Protein AF-A0AAV4G2U5-F1 (afdb_monomer_lite)

Organism: NCBI:txid1093978

Structure (mmCIF, N/CA/C/O backbone):
data_AF-A0AAV4G2U5-F1
#
_entry.id   AF-A0AAV4G2U5-F1
#
loop_
_atom_site.group_PDB
_atom_site.id
_atom_site.type_symbol
_atom_site.label_atom_id
_atom_site.label_alt_id
_atom_site.label_comp_id
_atom_site.label_asym_id
_atom_site.label_entity_id
_atom_site.label_seq_id
_atom_site.pdbx_PDB_ins_code
_atom_site.Cartn_x
_atom_site.Cartn_y
_atom_site.Cartn_z
_atom_site.occupancy
_atom_site.B_iso_or_equiv
_atom_site.auth_seq_id
_atom_site.auth_comp_id
_atom_site.auth_asym_id
_atom_site.auth_atom_id
_atom_site.pdbx_PDB_model_num
ATOM 1 N N . MET A 1 1 ? 27.264 15.013 -34.159 1.00 37.25 1 MET A N 1
ATOM 2 C CA . MET A 1 1 ? 27.516 13.650 -33.652 1.00 37.25 1 MET A CA 1
ATOM 3 C C . MET A 1 1 ? 26.347 13.303 -32.744 1.00 37.25 1 MET A C 1
ATOM 5 O O . MET A 1 1 ? 26.302 13.794 -31.629 1.00 37.25 1 MET A O 1
ATOM 9 N N . LEU A 1 2 ? 25.331 12.616 -33.272 1.00 37.97 2 LEU A N 1
ATOM 10 C CA . LEU A 1 2 ? 24.173 12.175 -32.491 1.00 37.97 2 LEU A CA 1
ATOM 11 C C . LEU A 1 2 ? 24.453 10.739 -32.062 1.00 37.97 2 LEU A C 1
ATOM 13 O O . LEU A 1 2 ? 24.690 9.869 -32.898 1.00 37.97 2 LEU A O 1
ATOM 17 N N . GLN A 1 3 ? 24.530 10.539 -30.753 1.00 46.22 3 GLN A N 1
ATOM 18 C CA . GLN A 1 3 ? 24.793 9.253 -30.137 1.00 46.22 3 GLN A CA 1
ATOM 19 C C . GLN A 1 3 ? 23.537 8.393 -30.284 1.00 46.22 3 GLN A C 1
ATOM 21 O O . GLN A 1 3 ? 22.513 8.657 -29.660 1.00 46.22 3 GLN A O 1
ATOM 26 N N . PHE A 1 4 ? 23.608 7.388 -31.153 1.00 41.94 4 PHE A N 1
ATOM 27 C CA . PHE A 1 4 ? 22.613 6.328 -31.209 1.00 41.94 4 PHE A CA 1
ATOM 28 C C . PHE A 1 4 ? 22.777 5.479 -29.945 1.00 41.94 4 PHE A C 1
ATOM 30 O O . PHE A 1 4 ? 23.682 4.649 -29.868 1.00 41.94 4 PHE A O 1
ATOM 37 N N . CYS A 1 5 ? 21.937 5.708 -28.934 1.00 38.59 5 CYS A N 1
ATOM 38 C CA . CYS A 1 5 ? 21.782 4.736 -27.859 1.00 38.59 5 CYS A CA 1
ATOM 39 C C . CYS A 1 5 ? 21.105 3.493 -28.443 1.00 38.59 5 CYS A C 1
ATOM 41 O O . CYS A 1 5 ? 20.010 3.552 -28.999 1.00 38.59 5 CYS A O 1
ATOM 43 N N . SER A 1 6 ? 21.824 2.383 -28.356 1.00 42.88 6 SER A N 1
ATOM 44 C CA . SER A 1 6 ? 21.442 1.045 -28.780 1.00 42.88 6 SER A CA 1
ATOM 45 C C . SER A 1 6 ? 20.053 0.656 -28.276 1.00 42.88 6 SER A C 1
ATOM 47 O O . SER A 1 6 ? 19.838 0.487 -27.076 1.00 42.88 6 SER A O 1
ATOM 49 N N . VAL A 1 7 ? 19.122 0.449 -29.204 1.00 51.44 7 VAL A N 1
ATOM 50 C CA . VAL A 1 7 ? 17.865 -0.255 -28.943 1.00 51.44 7 VAL A CA 1
ATOM 51 C C . VAL A 1 7 ? 18.172 -1.750 -28.856 1.00 51.44 7 VAL A C 1
ATOM 53 O O . VAL A 1 7 ? 18.211 -2.457 -29.857 1.00 51.44 7 VAL A O 1
ATOM 56 N N . SER A 1 8 ? 18.420 -2.228 -27.642 1.00 58.59 8 SER A N 1
ATOM 57 C CA . SER A 1 8 ? 18.161 -3.623 -27.265 1.00 58.59 8 SER A CA 1
ATOM 58 C C . SER A 1 8 ? 17.734 -3.676 -25.794 1.00 58.59 8 SER A C 1
ATOM 60 O O . SER A 1 8 ? 18.351 -4.336 -24.963 1.00 58.59 8 SER A O 1
ATOM 62 N N . GLY A 1 9 ? 16.725 -2.883 -25.436 1.00 56.28 9 GLY A N 1
ATOM 63 C CA . GLY A 1 9 ? 16.150 -2.896 -24.094 1.00 56.28 9 GLY A CA 1
ATOM 64 C C . GLY A 1 9 ? 14.934 -3.811 -24.064 1.00 56.28 9 GLY A C 1
ATOM 65 O O . GLY A 1 9 ? 14.087 -3.711 -24.951 1.00 56.28 9 GLY A O 1
ATOM 66 N N . ALA A 1 10 ? 14.836 -4.690 -23.064 1.00 66.88 10 ALA A N 1
ATOM 67 C CA . ALA A 1 10 ? 13.571 -5.345 -22.736 1.00 66.88 10 ALA A CA 1
ATOM 68 C C . ALA A 1 10 ? 12.462 -4.282 -22.646 1.00 66.88 10 ALA A C 1
ATOM 70 O O . ALA A 1 10 ? 12.708 -3.184 -22.144 1.00 66.88 10 ALA A O 1
ATOM 71 N N . GLN A 1 11 ? 11.273 -4.578 -23.171 1.00 80.94 11 GLN A N 1
ATOM 72 C CA . GLN A 1 11 ? 10.177 -3.614 -23.185 1.00 80.94 11 GLN A CA 1
ATOM 73 C C . GLN A 1 11 ? 9.829 -3.215 -21.743 1.00 80.94 11 GLN A C 1
ATOM 75 O O . GLN A 1 11 ? 9.554 -4.077 -20.911 1.00 80.94 11 GLN A O 1
ATOM 80 N N . GLN A 1 12 ? 9.909 -1.918 -21.447 1.00 89.94 12 GLN A N 1
ATOM 81 C CA . GLN A 1 12 ? 9.621 -1.349 -20.132 1.00 89.94 12 GLN A CA 1
ATOM 82 C C . GLN A 1 12 ? 8.199 -0.794 -20.096 1.00 89.94 12 GLN A C 1
ATOM 84 O O . GLN A 1 12 ? 7.702 -0.276 -21.098 1.00 89.94 12 GLN A O 1
ATOM 89 N N . PHE A 1 13 ? 7.568 -0.881 -18.930 1.00 88.44 13 PHE A N 1
ATOM 90 C CA . PHE A 1 13 ? 6.194 -0.457 -18.710 1.00 88.44 13 PHE A CA 1
ATOM 91 C C . PHE A 1 13 ? 6.075 0.210 -17.343 1.00 88.44 13 PHE A C 1
ATOM 93 O O . PHE A 1 13 ? 6.373 -0.423 -16.330 1.00 88.44 13 PHE A O 1
ATOM 100 N N . SER A 1 14 ? 5.622 1.462 -17.309 1.00 91.62 14 SER A N 1
ATOM 101 C CA . SER A 1 14 ? 5.262 2.135 -16.058 1.00 91.62 14 SER A CA 1
ATOM 102 C C . SER A 1 14 ? 4.080 1.420 -15.382 1.00 91.62 14 SER A C 1
ATOM 104 O O . SER A 1 14 ? 3.256 0.831 -16.094 1.00 91.62 14 SER A O 1
ATOM 106 N N . PRO A 1 15 ? 3.958 1.464 -14.045 1.00 91.00 15 PRO A N 1
ATOM 107 C CA . PRO A 1 15 ? 2.891 0.768 -13.336 1.00 91.00 15 PRO A CA 1
ATOM 108 C C . PRO A 1 15 ? 1.481 1.256 -13.723 1.00 91.00 15 PRO A C 1
ATOM 110 O O . PRO A 1 15 ? 1.243 2.456 -13.848 1.00 91.00 15 PRO A O 1
ATOM 113 N N . LEU A 1 16 ? 0.526 0.330 -13.872 1.00 89.12 16 LEU A N 1
ATOM 114 C CA . LEU A 1 16 ? -0.892 0.603 -14.160 1.00 89.12 16 LEU A CA 1
ATOM 115 C C . LEU A 1 16 ? -1.817 -0.405 -13.453 1.00 89.12 16 LEU A C 1
ATOM 117 O O . LEU A 1 16 ? -1.487 -1.587 -13.374 1.00 89.12 16 LEU A O 1
ATOM 121 N N . PHE A 1 17 ? -2.995 0.036 -12.990 1.00 82.25 17 PHE A N 1
ATOM 122 C CA . PHE A 1 17 ? -4.019 -0.849 -12.414 1.00 82.25 17 PHE A CA 1
ATOM 123 C C . PHE A 1 17 ? -4.939 -1.485 -13.451 1.00 82.25 17 PHE A C 1
ATOM 125 O O . PHE A 1 17 ? -5.342 -0.846 -14.422 1.00 82.25 17 PHE A O 1
ATOM 132 N N . SER A 1 18 ? -5.362 -2.712 -13.149 1.00 72.62 18 SER A N 1
ATOM 133 C CA . SER A 1 18 ? -6.454 -3.386 -13.858 1.00 72.62 18 SER A CA 1
ATOM 134 C C . SER A 1 18 ? -7.831 -3.040 -13.263 1.00 72.62 18 SER A C 1
ATOM 136 O O . SER A 1 18 ? -8.801 -2.891 -14.004 1.00 72.62 18 SER A O 1
ATOM 138 N N . LEU A 1 19 ? -7.938 -2.872 -11.931 1.00 72.88 19 LEU A N 1
ATOM 139 C CA . LEU A 1 19 ? -9.210 -2.701 -11.205 1.00 72.88 19 LEU A CA 1
ATOM 140 C C . LEU A 1 19 ? -9.062 -1.866 -9.916 1.00 72.88 19 LEU A C 1
ATOM 142 O O . LEU A 1 19 ? -8.005 -1.866 -9.288 1.00 72.88 19 LEU A O 1
ATOM 146 N N . SER A 1 20 ? -10.150 -1.215 -9.481 1.00 71.75 20 SER A N 1
ATOM 147 C CA . SER A 1 20 ? -10.247 -0.535 -8.176 1.00 71.75 20 SER A CA 1
ATOM 148 C C . SER A 1 20 ? -10.948 -1.431 -7.143 1.00 71.75 20 SER A C 1
ATOM 150 O O . SER A 1 20 ? -12.147 -1.689 -7.286 1.00 71.75 20 SER A O 1
ATOM 152 N N . PRO A 1 21 ? -10.250 -1.923 -6.104 1.00 75.06 21 PRO A N 1
ATOM 153 C CA . PRO A 1 21 ? -10.853 -2.796 -5.099 1.00 75.06 21 PRO A CA 1
ATOM 154 C C . PRO A 1 21 ? -11.752 -2.022 -4.125 1.00 75.06 21 PRO A C 1
ATOM 156 O O . PRO A 1 21 ? -11.432 -0.911 -3.700 1.00 75.06 21 PRO A O 1
ATOM 159 N N . TYR A 1 22 ? -12.849 -2.655 -3.706 1.00 80.81 22 TYR A N 1
ATOM 160 C CA . TYR A 1 22 ? -13.628 -2.237 -2.541 1.00 80.81 22 TYR A CA 1
ATOM 161 C C . TYR A 1 22 ? -13.094 -2.945 -1.294 1.00 80.81 22 TYR A C 1
ATOM 163 O O . TYR A 1 22 ? -12.945 -4.166 -1.301 1.00 80.81 22 TYR A O 1
ATOM 171 N N . ILE A 1 23 ? -12.805 -2.192 -0.231 1.00 89.38 23 ILE A N 1
ATOM 172 C CA . ILE A 1 23 ? -12.027 -2.700 0.903 1.00 89.38 23 ILE A CA 1
ATOM 173 C C . ILE A 1 23 ? -12.849 -2.587 2.178 1.00 89.38 23 ILE A C 1
ATOM 175 O O . ILE A 1 23 ? -13.274 -1.495 2.556 1.00 89.38 23 ILE A O 1
ATOM 179 N N . ASN A 1 24 ? -13.055 -3.718 2.845 1.00 92.69 24 ASN A N 1
ATOM 180 C CA . ASN A 1 24 ? -13.805 -3.806 4.091 1.00 92.69 24 ASN A CA 1
ATOM 181 C C . ASN A 1 24 ? -12.873 -4.067 5.272 1.00 92.69 24 ASN A C 1
ATOM 183 O O . ASN A 1 24 ? -11.929 -4.847 5.163 1.00 92.69 24 ASN A O 1
ATOM 187 N N . GLY A 1 25 ? -13.191 -3.460 6.412 1.00 91.62 25 GLY A N 1
ATOM 188 C CA . GLY A 1 25 ? -12.537 -3.720 7.689 1.00 91.62 25 GLY A CA 1
ATOM 189 C C . GLY A 1 25 ? -13.559 -3.970 8.794 1.00 91.62 25 GLY A C 1
ATOM 190 O O . GLY A 1 25 ? -14.604 -3.318 8.859 1.00 91.62 25 GLY A O 1
ATOM 191 N N . VAL A 1 26 ? -13.245 -4.911 9.681 1.00 93.44 26 VAL A N 1
ATOM 192 C CA . VAL A 1 26 ? -13.990 -5.181 10.918 1.00 93.44 26 VAL A CA 1
ATOM 193 C C . VAL A 1 26 ? -13.044 -4.932 12.083 1.00 93.44 26 VAL A C 1
ATOM 195 O O . VAL A 1 26 ? -11.928 -5.442 12.059 1.00 93.44 26 VAL A O 1
ATOM 198 N N . ILE A 1 27 ? -13.478 -4.183 13.101 1.00 93.62 27 ILE A N 1
ATOM 199 C CA . ILE A 1 27 ? -12.661 -3.917 14.298 1.00 93.62 27 ILE A CA 1
ATOM 200 C C . ILE A 1 27 ? -12.248 -5.239 14.963 1.00 93.62 27 ILE A C 1
ATOM 202 O O . ILE A 1 27 ? -13.081 -6.120 15.170 1.00 93.62 27 ILE A O 1
ATOM 206 N N . GLY A 1 28 ? -10.959 -5.370 15.283 1.00 92.75 28 GLY A N 1
ATOM 207 C CA . GLY A 1 28 ? -10.324 -6.583 15.805 1.00 92.75 28 GLY A CA 1
ATOM 208 C C . GLY A 1 28 ? -10.098 -7.682 14.760 1.00 92.75 28 GLY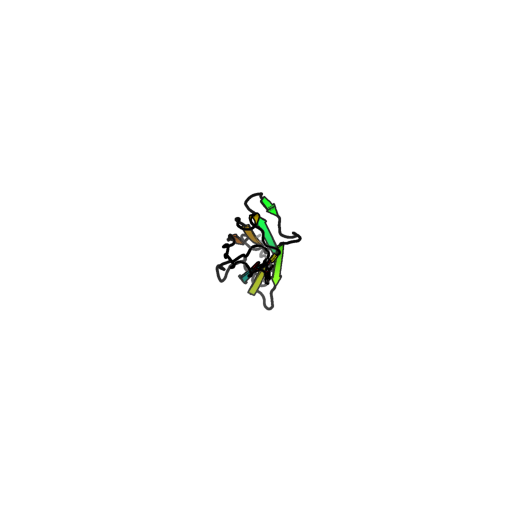 A C 1
ATOM 209 O O . GLY A 1 28 ? -9.593 -8.748 15.098 1.00 92.75 28 GLY A O 1
ATOM 210 N N . GLY A 1 29 ? -10.495 -7.454 13.506 1.00 92.75 29 GLY A N 1
ATOM 211 C CA . GLY A 1 29 ? -10.291 -8.365 12.385 1.00 92.75 29 GLY A CA 1
ATOM 212 C C . GLY A 1 29 ? -9.103 -7.967 11.510 1.00 92.75 29 GLY A C 1
ATOM 213 O O . GLY A 1 29 ? -8.209 -7.233 11.929 1.00 92.75 29 GLY A O 1
ATOM 214 N N . LYS A 1 30 ? -9.121 -8.45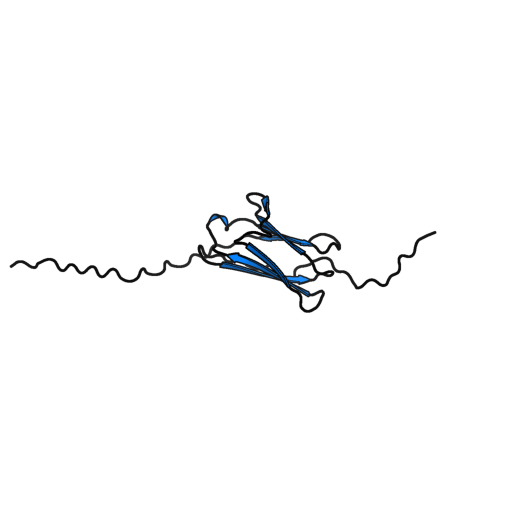0 10.264 1.00 93.62 30 LYS A N 1
ATOM 215 C CA . LYS A 1 30 ? -8.159 -8.088 9.218 1.00 93.62 30 LYS A CA 1
ATOM 216 C C . LYS A 1 30 ? -8.877 -7.421 8.050 1.00 93.62 30 LYS A C 1
ATOM 218 O O . LYS A 1 30 ? -10.016 -7.780 7.750 1.00 93.62 30 LYS A O 1
ATOM 223 N N . ALA A 1 31 ? -8.206 -6.478 7.402 1.00 94.31 31 ALA A N 1
ATOM 224 C CA . ALA A 1 31 ? -8.601 -5.943 6.105 1.00 94.31 31 ALA A CA 1
ATOM 225 C C . ALA A 1 31 ? -7.558 -6.353 5.064 1.00 94.31 31 ALA A C 1
ATOM 227 O O . ALA A 1 31 ? -6.358 -6.235 5.311 1.00 94.31 31 ALA A O 1
ATOM 228 N N . GLU A 1 32 ? -8.017 -6.837 3.914 1.00 93.38 32 GLU A N 1
ATOM 229 C CA . GLU A 1 32 ? -7.155 -7.359 2.855 1.00 93.38 32 GLU A CA 1
ATOM 230 C C . GLU A 1 32 ? -7.502 -6.711 1.520 1.00 93.38 32 GLU A C 1
ATOM 232 O O . GLU A 1 32 ? -8.669 -6.490 1.187 1.00 93.38 32 GLU A O 1
ATOM 237 N N . ILE A 1 33 ? -6.457 -6.406 0.761 1.00 90.75 33 ILE A N 1
ATOM 238 C CA . ILE A 1 33 ? -6.538 -5.789 -0.553 1.00 90.75 33 ILE A CA 1
ATOM 239 C C . ILE A 1 33 ? -5.617 -6.575 -1.472 1.00 90.75 33 ILE A C 1
ATOM 241 O O . ILE A 1 33 ? -4.442 -6.768 -1.163 1.00 90.75 33 ILE A O 1
ATOM 245 N N . ASN A 1 34 ? -6.148 -6.994 -2.612 1.00 91.00 34 ASN A N 1
ATOM 246 C CA . ASN A 1 34 ? -5.385 -7.614 -3.681 1.00 91.00 34 ASN A CA 1
ATOM 247 C C . ASN A 1 34 ? -5.645 -6.813 -4.960 1.00 91.00 34 ASN A C 1
ATOM 249 O O . ASN A 1 34 ? -6.791 -6.698 -5.397 1.00 91.00 34 ASN A O 1
ATOM 253 N N . ILE A 1 35 ? -4.594 -6.195 -5.499 1.00 90.38 35 ILE A N 1
ATOM 254 C CA . ILE A 1 35 ? -4.680 -5.315 -6.666 1.00 90.38 35 ILE A CA 1
ATOM 255 C C . ILE A 1 35 ? -3.819 -5.885 -7.777 1.00 90.38 35 ILE A C 1
ATOM 257 O O . ILE A 1 35 ? -2.617 -6.058 -7.595 1.00 90.38 35 ILE A O 1
ATOM 261 N N . GLU A 1 36 ? -4.424 -6.142 -8.930 1.00 91.75 36 GLU A N 1
ATOM 262 C CA . GLU A 1 36 ? -3.692 -6.516 -10.135 1.00 91.75 36 GLU A CA 1
ATOM 263 C C . GLU A 1 36 ? -3.025 -5.282 -10.756 1.00 91.75 36 GLU A C 1
ATOM 265 O O . GLU A 1 36 ? -3.668 -4.246 -10.979 1.00 91.75 36 GLU A O 1
ATOM 270 N N . ILE A 1 37 ? -1.729 -5.412 -11.034 1.00 91.62 37 ILE A N 1
ATOM 271 C CA . ILE A 1 37 ? -0.872 -4.351 -11.559 1.00 91.62 37 ILE A CA 1
ATOM 272 C C . ILE A 1 37 ? -0.095 -4.858 -12.770 1.00 91.62 37 ILE A C 1
ATOM 274 O O . ILE A 1 37 ? 0.432 -5.971 -12.781 1.00 91.62 37 ILE A O 1
ATOM 278 N N . TYR A 1 38 ? 0.021 -3.995 -13.770 1.00 91.38 38 TYR A N 1
ATOM 279 C CA . TYR A 1 38 ? 0.901 -4.151 -14.917 1.00 91.38 38 TYR A CA 1
ATOM 280 C C . TYR A 1 38 ? 2.115 -3.229 -14.764 1.00 91.38 38 TYR A C 1
ATOM 282 O O . TYR A 1 38 ? 1.928 -2.038 -14.549 1.00 91.38 38 TYR A O 1
ATOM 290 N N . GLY A 1 39 ? 3.343 -3.736 -14.869 1.00 91.69 39 GLY A N 1
ATOM 291 C CA . GLY A 1 39 ? 4.569 -2.938 -14.785 1.00 91.69 39 GLY A CA 1
ATOM 292 C C . GLY A 1 39 ? 5.843 -3.775 -14.932 1.00 91.69 39 GLY A C 1
ATOM 293 O O . GLY A 1 39 ? 5.907 -4.919 -14.485 1.00 91.69 39 GLY A O 1
ATOM 294 N N . PHE A 1 40 ? 6.864 -3.209 -15.581 1.00 92.12 40 PHE A N 1
ATOM 295 C CA . PHE A 1 40 ? 8.201 -3.803 -15.697 1.00 92.12 40 PHE A CA 1
ATOM 296 C C . PHE A 1 40 ? 9.273 -2.707 -15.859 1.00 92.12 40 PHE A C 1
ATOM 298 O O . PHE A 1 40 ? 9.093 -1.850 -16.730 1.00 92.12 40 PHE A O 1
ATOM 305 N N . PRO A 1 41 ? 10.406 -2.725 -15.127 1.00 93.19 41 PRO A N 1
ATOM 306 C CA . PRO A 1 41 ? 10.884 -3.745 -14.176 1.00 93.19 41 PRO A CA 1
ATOM 307 C C . PRO A 1 41 ? 9.976 -3.982 -12.961 1.00 93.19 41 PRO A C 1
ATOM 309 O O . PRO A 1 41 ? 8.973 -3.288 -12.796 1.00 93.19 41 PRO A O 1
ATOM 312 N N . GLU A 1 42 ? 10.313 -4.989 -12.146 1.00 92.88 42 GLU A N 1
ATOM 313 C CA . GLU A 1 42 ? 9.568 -5.312 -10.922 1.00 92.88 42 GLU A CA 1
ATOM 314 C C . GLU A 1 42 ? 9.451 -4.067 -10.022 1.00 92.88 42 GLU A C 1
ATOM 316 O O . GLU A 1 42 ? 10.480 -3.487 -9.661 1.00 92.88 42 GLU A O 1
ATOM 321 N N . PRO A 1 43 ? 8.225 -3.623 -9.696 1.00 93.88 43 PRO A N 1
ATOM 322 C CA . PRO A 1 43 ? 8.018 -2.431 -8.896 1.00 93.88 43 PRO A CA 1
ATOM 323 C C . PRO A 1 43 ? 8.266 -2.683 -7.408 1.00 93.88 43 PRO A C 1
ATOM 325 O O . PRO A 1 43 ? 8.073 -3.788 -6.898 1.00 93.88 43 PRO A O 1
ATOM 328 N N . TRP A 1 44 ? 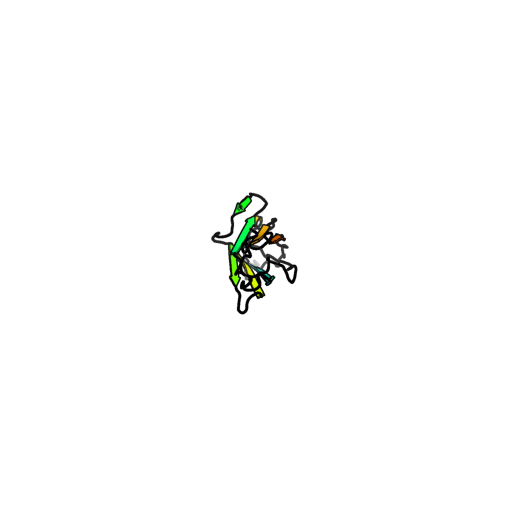8.583 -1.615 -6.685 1.00 94.25 44 TRP A N 1
ATOM 329 C CA . TRP A 1 44 ? 8.463 -1.563 -5.233 1.00 94.25 44 TRP A CA 1
ATOM 330 C C . TRP A 1 44 ? 7.185 -0.824 -4.836 1.00 94.25 44 TRP A C 1
ATOM 332 O O . TRP A 1 44 ? 6.628 -0.034 -5.602 1.00 94.25 44 TRP A O 1
ATOM 342 N N . VAL A 1 45 ? 6.706 -1.104 -3.624 1.00 94.31 45 VAL A N 1
ATOM 343 C CA . VAL A 1 45 ? 5.437 -0.575 -3.123 1.00 94.31 45 VAL A CA 1
ATOM 344 C C . VAL A 1 45 ? 5.651 0.070 -1.768 1.00 94.31 45 VAL A C 1
ATOM 346 O O . VAL A 1 45 ? 6.307 -0.513 -0.905 1.00 94.31 45 VAL A O 1
ATOM 349 N N . THR A 1 46 ? 5.065 1.245 -1.574 1.00 95.00 46 THR A N 1
ATOM 350 C CA . THR A 1 46 ? 5.014 1.925 -0.281 1.00 95.00 46 THR A CA 1
ATOM 351 C C . THR A 1 46 ? 3.576 2.238 0.109 1.00 95.00 46 THR A C 1
ATOM 353 O O . THR A 1 46 ? 2.696 2.387 -0.743 1.00 95.00 46 THR A O 1
ATOM 356 N N . LEU A 1 47 ? 3.327 2.315 1.414 1.00 95.88 47 LEU A N 1
ATOM 357 C CA . LEU A 1 47 ? 2.027 2.647 1.987 1.00 95.88 47 LEU A CA 1
ATOM 358 C C . LEU A 1 47 ? 2.188 3.799 2.966 1.00 95.88 47 LEU A C 1
ATOM 360 O O . LEU A 1 47 ? 2.943 3.693 3.926 1.00 95.88 47 LEU A O 1
ATOM 364 N N . HIS A 1 48 ? 1.409 4.850 2.759 1.00 95.75 48 HIS A N 1
ATOM 365 C CA . HIS A 1 48 ? 1.330 5.987 3.663 1.00 95.75 48 HIS A CA 1
ATOM 366 C C . HIS A 1 48 ? -0.082 6.117 4.216 1.00 95.75 48 HIS A C 1
ATOM 368 O O . HIS A 1 48 ? -1.065 5.875 3.511 1.00 95.75 48 HIS A O 1
ATOM 374 N N . ARG A 1 49 ? -0.193 6.516 5.480 1.00 93.81 49 ARG A N 1
ATOM 375 C CA . ARG A 1 49 ? -1.457 6.953 6.068 1.00 93.81 49 ARG A CA 1
ATOM 376 C C . ARG A 1 49 ? -1.536 8.470 6.006 1.00 93.81 49 ARG A C 1
ATOM 378 O O . ARG A 1 49 ? -0.717 9.170 6.585 1.00 93.81 49 ARG A O 1
ATOM 385 N N . ASN A 1 50 ? -2.572 8.983 5.356 1.00 90.88 50 ASN A N 1
ATOM 386 C CA . ASN A 1 50 ? -2.663 10.404 5.028 1.00 90.88 50 ASN A CA 1
ATOM 387 C C . ASN A 1 50 ? -3.002 11.278 6.245 1.00 90.88 50 ASN A C 1
ATOM 389 O O . ASN A 1 50 ? -2.755 12.478 6.215 1.00 90.88 50 ASN A O 1
ATOM 393 N N . SER A 1 51 ? -3.603 10.716 7.301 1.00 87.44 51 SER A N 1
ATOM 394 C CA . SER A 1 51 ? -4.017 11.500 8.475 1.00 87.44 51 SER A CA 1
ATOM 395 C C . SER A 1 51 ? -2.849 12.089 9.262 1.00 87.44 51 SER A C 1
ATOM 397 O O . SER A 1 51 ? -3.012 13.125 9.898 1.00 87.44 51 SER A O 1
ATOM 399 N N . ASP A 1 52 ? -1.701 11.418 9.251 1.00 86.69 52 ASP A N 1
ATOM 400 C CA . ASP A 1 52 ? -0.509 11.792 10.015 1.00 86.69 52 ASP A CA 1
ATOM 401 C C . ASP A 1 52 ? 0.790 11.639 9.215 1.00 86.69 52 ASP A C 1
ATOM 403 O O . ASP A 1 52 ? 1.869 11.707 9.795 1.00 86.69 52 ASP A O 1
ATOM 407 N N . ASP A 1 53 ? 0.680 11.439 7.899 1.00 87.88 53 ASP A N 1
ATOM 408 C CA . ASP A 1 53 ? 1.800 11.238 6.972 1.00 87.88 53 ASP A CA 1
ATOM 409 C C . ASP A 1 53 ? 2.749 10.101 7.396 1.00 87.88 53 ASP A C 1
ATOM 411 O O . ASP A 1 53 ? 3.952 10.114 7.138 1.00 87.88 53 ASP A O 1
ATOM 415 N N . ALA A 1 54 ? 2.210 9.100 8.098 1.00 89.31 54 ALA A N 1
ATOM 416 C CA . ALA A 1 54 ? 2.999 7.980 8.581 1.00 89.31 54 ALA A CA 1
ATOM 417 C C . ALA A 1 54 ? 3.309 7.007 7.437 1.00 89.31 54 ALA A C 1
ATOM 419 O O . ALA A 1 54 ? 2.390 6.483 6.801 1.00 89.31 54 ALA A O 1
ATOM 420 N N . ASP A 1 55 ? 4.593 6.706 7.231 1.00 92.31 55 ASP A N 1
ATOM 421 C CA . ASP A 1 55 ? 5.029 5.572 6.413 1.00 92.31 55 ASP A CA 1
ATOM 422 C C . ASP A 1 55 ? 4.739 4.263 7.163 1.00 92.31 55 ASP A C 1
ATOM 424 O O . ASP A 1 55 ? 5.230 4.010 8.267 1.00 92.31 55 ASP A O 1
ATOM 428 N N . LEU A 1 56 ? 3.893 3.435 6.559 1.00 92.38 56 LEU A N 1
ATOM 429 C CA . LEU A 1 56 ? 3.437 2.157 7.091 1.00 92.38 56 LEU A CA 1
ATOM 430 C C . LEU A 1 56 ? 4.005 0.966 6.320 1.00 92.38 56 LEU A C 1
ATOM 432 O O . LEU A 1 56 ? 3.646 -0.171 6.623 1.00 92.38 56 LEU A O 1
ATOM 436 N N . THR A 1 57 ? 4.917 1.199 5.374 1.00 84.44 57 THR A N 1
ATOM 437 C CA . THR A 1 57 ? 5.521 0.165 4.518 1.00 84.44 57 THR A CA 1
ATOM 438 C C . THR A 1 57 ? 6.214 -0.941 5.329 1.00 84.44 57 THR A C 1
ATOM 440 O O . THR A 1 57 ? 6.304 -2.077 4.875 1.00 84.44 57 THR A O 1
ATOM 443 N N . SER A 1 58 ? 6.667 -0.635 6.550 1.00 76.62 58 SER A N 1
ATOM 444 C CA . SER A 1 58 ? 7.318 -1.582 7.473 1.00 76.62 58 SER A CA 1
ATOM 445 C C . SER A 1 58 ? 6.696 -1.585 8.882 1.00 76.62 58 SER A C 1
ATOM 447 O O . SER A 1 58 ? 7.382 -1.736 9.893 1.00 76.62 58 SER A O 1
ATOM 449 N N . SER A 1 59 ? 5.377 -1.400 8.971 1.00 88.62 59 SER A N 1
ATOM 450 C CA . SER A 1 59 ? 4.647 -1.408 10.246 1.00 88.62 59 SER A CA 1
ATOM 451 C C . SER A 1 59 ? 4.363 -2.830 10.754 1.00 88.62 59 SER A C 1
ATOM 453 O O . SER A 1 59 ? 4.112 -3.738 9.975 1.00 88.62 59 SER A O 1
ATOM 455 N N . LEU A 1 60 ? 4.282 -3.021 12.078 1.00 90.38 60 LEU A N 1
ATOM 456 C CA . LEU A 1 60 ? 3.918 -4.314 12.689 1.00 90.38 60 LEU A CA 1
ATOM 457 C C . LEU A 1 60 ? 2.534 -4.836 12.264 1.00 90.38 60 LEU A C 1
ATOM 459 O O . LEU A 1 60 ? 2.322 -6.044 12.242 1.00 90.38 60 LEU A O 1
ATOM 463 N N . ARG A 1 61 ? 1.585 -3.934 11.975 1.00 94.81 61 ARG A N 1
ATOM 464 C CA . ARG A 1 61 ? 0.203 -4.298 11.608 1.00 94.81 61 ARG A CA 1
ATOM 465 C C . ARG A 1 61 ? -0.079 -4.223 10.110 1.00 94.81 61 ARG A C 1
ATOM 467 O O . ARG A 1 61 ? -1.112 -4.736 9.691 1.00 94.81 61 ARG A O 1
ATOM 474 N N . HIS A 1 62 ? 0.789 -3.581 9.329 1.00 94.94 62 HIS A N 1
ATOM 475 C CA . HIS A 1 62 ? 0.575 -3.364 7.900 1.00 94.94 62 HIS A CA 1
ATOM 476 C C . HIS A 1 62 ? 1.635 -4.129 7.120 1.00 94.94 62 HIS A C 1
ATOM 478 O O . HIS A 1 62 ? 2.825 -3.869 7.263 1.00 94.94 62 HIS A O 1
ATOM 484 N N . GLU A 1 63 ? 1.195 -5.058 6.284 1.00 94.06 63 GLU A N 1
ATOM 485 C CA 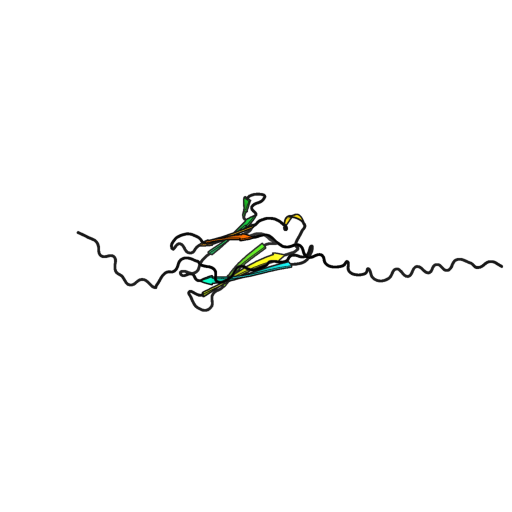. GLU A 1 63 ? 2.065 -5.796 5.377 1.00 94.06 63 GLU A CA 1
ATOM 486 C C . GLU A 1 63 ? 1.702 -5.417 3.949 1.00 94.06 63 GLU A C 1
ATOM 488 O O . GLU A 1 63 ? 0.551 -5.573 3.545 1.00 94.06 63 GLU A O 1
ATOM 493 N N . VAL A 1 64 ? 2.681 -4.929 3.189 1.00 93.56 64 VAL A N 1
ATOM 494 C CA . VAL A 1 64 ? 2.541 -4.620 1.765 1.00 93.56 64 VAL A CA 1
ATOM 495 C C . VAL A 1 64 ? 3.544 -5.462 0.997 1.00 93.56 64 VAL A C 1
ATOM 497 O O . VAL A 1 64 ? 4.737 -5.443 1.299 1.00 93.56 64 VAL A O 1
ATOM 500 N N . LYS A 1 65 ? 3.078 -6.189 -0.018 1.00 91.81 65 LYS A N 1
ATOM 501 C CA . LYS A 1 65 ? 3.938 -7.056 -0.820 1.00 91.81 65 LYS A CA 1
ATOM 502 C C . LYS A 1 65 ? 3.535 -7.058 -2.285 1.00 91.81 65 LYS A C 1
ATOM 504 O O . LYS A 1 65 ? 2.380 -7.324 -2.613 1.00 91.81 65 LYS A O 1
ATOM 509 N N . TYR A 1 66 ? 4.513 -6.847 -3.161 1.00 92.31 66 TYR A N 1
ATOM 510 C CA . TYR A 1 66 ? 4.381 -7.155 -4.579 1.00 92.31 66 TYR A CA 1
ATOM 511 C C . TYR A 1 66 ? 4.747 -8.620 -4.845 1.00 92.31 66 TYR A C 1
ATOM 513 O O . TYR A 1 66 ? 5.703 -9.154 -4.281 1.00 92.31 66 TYR A O 1
ATOM 521 N N . THR A 1 67 ? 3.971 -9.282 -5.697 1.00 93.00 67 THR A N 1
ATOM 522 C CA . THR A 1 67 ? 4.244 -10.640 -6.176 1.00 93.00 67 THR A CA 1
ATOM 523 C C . THR A 1 67 ? 3.955 -10.728 -7.668 1.00 93.00 67 THR A C 1
ATOM 525 O O . THR A 1 67 ? 2.848 -10.399 -8.089 1.00 93.00 67 THR A O 1
ATOM 528 N N . SER A 1 68 ? 4.898 -11.232 -8.463 1.00 91.12 68 SER A N 1
ATOM 529 C CA . SER A 1 68 ? 4.703 -11.520 -9.888 1.00 91.12 68 SER A CA 1
ATOM 530 C C . SER A 1 68 ? 5.118 -12.952 -10.203 1.00 91.12 68 SER A C 1
ATOM 532 O O . SER A 1 68 ? 6.076 -13.476 -9.636 1.00 91.12 68 SER A O 1
ATOM 534 N N . THR A 1 69 ? 4.377 -13.600 -11.101 1.00 85.56 69 THR A N 1
ATOM 535 C CA . THR A 1 69 ? 4.749 -14.910 -11.660 1.00 85.56 69 THR A CA 1
ATOM 536 C C . THR A 1 69 ? 5.245 -14.778 -13.098 1.00 85.56 69 THR A C 1
ATOM 538 O O . THR A 1 69 ? 6.125 -15.526 -13.515 1.00 85.56 69 THR A O 1
ATOM 541 N N . VAL A 1 70 ? 4.689 -13.828 -13.858 1.00 88.38 70 VAL A N 1
ATOM 542 C CA . VAL A 1 70 ? 5.040 -13.557 -15.255 1.00 88.38 70 VAL A CA 1
ATOM 543 C C . VAL A 1 70 ? 5.002 -12.048 -15.477 1.00 88.38 70 VAL A C 1
ATOM 545 O O . VAL A 1 70 ? 3.929 -11.449 -15.504 1.00 88.38 70 VAL A O 1
ATOM 548 N N . ALA A 1 71 ? 6.168 -11.434 -15.673 1.00 86.00 71 ALA A N 1
ATOM 549 C CA . ALA A 1 71 ? 6.246 -10.029 -16.054 1.00 86.00 71 ALA A CA 1
ATOM 550 C C . ALA A 1 71 ? 5.554 -9.792 -17.410 1.00 86.00 71 ALA A C 1
ATOM 552 O O . ALA A 1 71 ? 5.644 -10.642 -18.301 1.00 86.00 71 ALA A O 1
ATOM 553 N N . PRO A 1 72 ? 4.900 -8.638 -17.606 1.00 91.31 72 PRO A N 1
ATOM 554 C CA . PRO A 1 72 ? 4.805 -7.480 -16.702 1.00 91.31 72 PRO A CA 1
ATOM 555 C C . PRO A 1 72 ? 3.617 -7.530 -15.716 1.00 91.31 72 PRO A C 1
ATOM 557 O O . PRO A 1 72 ? 3.254 -6.505 -15.154 1.00 91.31 72 PRO A O 1
ATOM 560 N N . PHE A 1 73 ? 2.974 -8.682 -15.510 1.00 91.75 73 PHE A N 1
ATOM 561 C CA . PHE A 1 73 ? 1.792 -8.801 -14.651 1.00 91.75 73 PHE A CA 1
ATOM 562 C C . PHE A 1 73 ? 2.171 -9.174 -13.215 1.00 91.75 73 PHE A C 1
ATOM 564 O O . PHE A 1 73 ? 3.011 -10.046 -12.983 1.00 91.75 73 PHE A O 1
ATOM 571 N N . GLY A 1 74 ? 1.521 -8.562 -12.231 1.00 92.50 74 GLY A N 1
ATOM 572 C CA . GLY A 1 74 ? 1.703 -8.901 -10.824 1.00 92.50 74 GLY A CA 1
ATOM 573 C C . GLY A 1 74 ? 0.558 -8.427 -9.943 1.00 92.50 74 GLY A C 1
ATOM 574 O O . GLY A 1 74 ? -0.412 -7.834 -10.405 1.00 92.50 74 GLY A O 1
ATOM 575 N N . PHE A 1 75 ? 0.690 -8.701 -8.651 1.00 92.44 75 PHE A N 1
ATOM 576 C CA . PHE A 1 75 ? -0.289 -8.353 -7.633 1.00 92.44 75 PHE A CA 1
ATOM 577 C C . PHE A 1 75 ? 0.375 -7.601 -6.493 1.00 92.44 75 PHE A C 1
ATOM 579 O O . PHE A 1 75 ? 1.438 -8.000 -6.016 1.00 92.44 75 PHE A O 1
ATOM 586 N N . VAL A 1 76 ? -0.295 -6.558 -6.017 1.00 92.88 76 VAL A N 1
ATOM 587 C CA . VAL A 1 76 ? -0.008 -5.941 -4.725 1.00 92.88 76 VAL A CA 1
ATOM 588 C C . VAL A 1 76 ? -0.993 -6.476 -3.706 1.00 92.88 76 VAL A C 1
ATOM 590 O O . VAL A 1 76 ? -2.204 -6.332 -3.861 1.00 92.88 76 VAL A O 1
ATOM 593 N N . ASN A 1 77 ? -0.449 -7.094 -2.666 1.00 92.56 77 ASN A N 1
ATOM 594 C CA . ASN A 1 77 ? -1.186 -7.587 -1.518 1.00 92.56 77 ASN A CA 1
ATOM 595 C C . ASN A 1 77 ? -0.926 -6.642 -0.348 1.00 92.56 77 ASN A C 1
ATOM 597 O O . ASN A 1 77 ? 0.228 -6.464 0.045 1.00 92.56 77 ASN A O 1
ATOM 601 N N . LEU A 1 78 ? -1.984 -6.048 0.198 1.00 93.31 78 LEU A N 1
ATOM 602 C CA . LEU A 1 78 ? -1.933 -5.274 1.433 1.00 93.31 78 LEU A CA 1
ATOM 603 C C . LEU A 1 78 ? -2.833 -5.933 2.475 1.00 93.31 78 LEU A C 1
ATOM 605 O O . LEU A 1 78 ? -4.026 -6.117 2.243 1.00 93.31 78 LEU A O 1
ATOM 609 N N . THR A 1 79 ? -2.251 -6.263 3.624 1.00 94.12 79 THR A N 1
ATOM 610 C CA . THR A 1 79 ? -2.965 -6.732 4.814 1.00 94.12 79 THR A CA 1
ATOM 611 C C . THR A 1 79 ? -2.825 -5.721 5.947 1.00 94.12 79 THR A C 1
ATOM 613 O O . THR A 1 79 ? -1.712 -5.338 6.302 1.00 94.12 79 THR A O 1
ATOM 616 N N . ILE A 1 80 ? -3.948 -5.332 6.552 1.00 95.38 80 ILE A N 1
ATOM 617 C CA . ILE A 1 80 ? -3.999 -4.571 7.805 1.00 95.38 80 ILE A CA 1
ATOM 618 C C . ILE A 1 80 ? -4.548 -5.502 8.883 1.00 95.38 80 ILE A C 1
ATOM 620 O O . ILE A 1 80 ? -5.708 -5.914 8.826 1.00 95.38 80 ILE A O 1
ATOM 624 N N . SER A 1 81 ? -3.701 -5.868 9.841 1.00 95.44 81 SER A N 1
ATOM 625 C CA . SER A 1 81 ? -4.047 -6.760 10.948 1.00 95.44 81 SER A CA 1
ATOM 626 C C . SER A 1 81 ? -4.532 -5.991 12.174 1.00 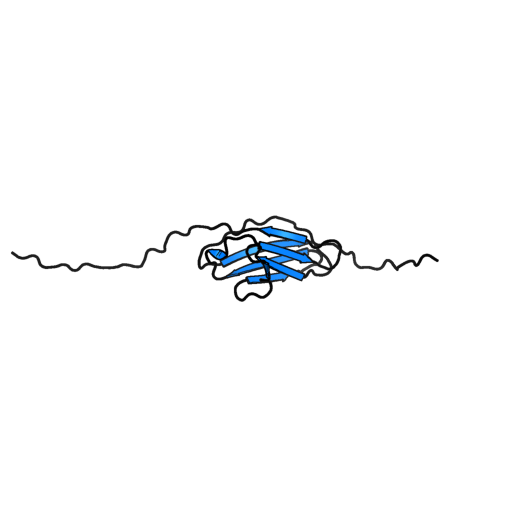95.44 81 SER A C 1
ATOM 628 O O . SER A 1 81 ? -4.141 -4.841 12.395 1.00 95.44 81 SER A O 1
ATOM 630 N N . ASP A 1 82 ? -5.364 -6.655 12.979 1.00 95.25 82 ASP A N 1
ATOM 631 C CA . ASP A 1 82 ? -5.929 -6.132 14.225 1.00 95.25 82 ASP A CA 1
ATOM 632 C C . ASP A 1 82 ? -6.512 -4.728 14.031 1.00 95.25 82 ASP A C 1
ATOM 634 O O . ASP A 1 82 ? -6.070 -3.759 14.648 1.00 95.25 82 ASP A O 1
ATOM 638 N N . VAL A 1 83 ? -7.461 -4.615 13.096 1.00 95.44 83 VAL A N 1
ATOM 639 C CA . VAL A 1 83 ? -8.045 -3.333 12.677 1.00 95.44 83 VAL A CA 1
ATOM 640 C C . VAL A 1 83 ? -8.631 -2.593 13.881 1.00 95.44 83 VAL A C 1
ATOM 642 O O . VAL A 1 83 ? -9.433 -3.144 14.637 1.00 95.44 83 VAL A O 1
ATOM 645 N N . VAL A 1 84 ? -8.275 -1.323 14.038 1.00 94.25 84 VAL A N 1
ATOM 646 C CA . VAL A 1 84 ? -8.776 -0.429 15.092 1.00 94.25 84 VAL A CA 1
ATOM 647 C C . VAL A 1 84 ? -9.565 0.738 14.499 1.00 94.25 84 VAL A C 1
ATOM 649 O O . VAL A 1 84 ? -9.562 0.962 13.293 1.00 94.25 84 VAL A O 1
ATOM 652 N N . GLU A 1 85 ? -10.243 1.517 15.346 1.00 93.31 85 GLU A N 1
ATOM 653 C CA . GLU A 1 85 ? -11.057 2.658 14.895 1.00 93.31 85 GLU A CA 1
ATOM 654 C C . GLU A 1 85 ? -10.261 3.691 14.081 1.00 93.31 85 GLU A C 1
ATOM 656 O O . GLU A 1 85 ? -10.782 4.266 13.129 1.00 93.31 85 GLU A O 1
ATOM 661 N N . THR A 1 86 ? -8.983 3.897 14.403 1.00 93.00 86 THR A N 1
ATOM 662 C CA . THR A 1 86 ? -8.121 4.856 13.695 1.00 93.00 86 THR A CA 1
ATOM 663 C C . THR A 1 86 ? -7.638 4.363 12.329 1.00 93.00 86 THR A C 1
ATOM 665 O O . THR A 1 86 ? -7.065 5.152 11.578 1.00 93.00 86 THR A O 1
ATOM 668 N N . ASP A 1 87 ? -7.890 3.097 11.978 1.00 94.62 87 ASP A N 1
ATOM 669 C CA . ASP A 1 87 ? -7.590 2.560 10.647 1.00 94.62 87 ASP A CA 1
ATOM 670 C C . ASP A 1 87 ? -8.685 2.899 9.621 1.00 94.62 87 ASP A C 1
ATOM 672 O O . ASP A 1 87 ? -8.478 2.762 8.418 1.00 94.62 87 ASP A O 1
ATOM 676 N N . PHE A 1 88 ? -9.853 3.395 10.048 1.00 93.38 88 PHE A N 1
ATOM 677 C CA . PHE A 1 88 ? -10.882 3.920 9.138 1.00 93.38 88 PHE A CA 1
ATOM 678 C C . PHE A 1 88 ? -10.528 5.344 8.689 1.00 93.38 88 PHE A C 1
ATOM 680 O O . PHE A 1 88 ? -11.226 6.317 8.967 1.00 93.38 88 PHE A O 1
ATOM 687 N N . THR A 1 89 ? -9.394 5.449 8.007 1.00 93.50 89 THR A N 1
ATOM 688 C CA . THR A 1 89 ? -8.775 6.684 7.521 1.00 93.50 89 THR A CA 1
ATOM 689 C C . THR A 1 89 ? -8.410 6.546 6.042 1.00 93.50 89 THR A C 1
ATOM 691 O O . THR A 1 89 ? -8.670 5.515 5.417 1.00 93.50 89 THR A O 1
ATOM 694 N N . ASN A 1 90 ? -7.823 7.596 5.471 1.00 94.06 90 ASN A N 1
ATOM 695 C CA . ASN A 1 90 ? -7.305 7.576 4.111 1.00 94.06 90 ASN A CA 1
ATOM 696 C C . ASN A 1 90 ? -5.852 7.105 4.099 1.00 94.06 90 ASN A C 1
ATOM 698 O O . ASN A 1 90 ? -5.012 7.598 4.856 1.00 94.06 90 ASN A O 1
ATOM 702 N N . TYR A 1 91 ? -5.561 6.206 3.177 1.00 94.62 91 TYR A N 1
ATOM 703 C CA . TYR A 1 91 ? -4.234 5.710 2.866 1.00 94.62 91 TYR A CA 1
ATOM 704 C C . TYR A 1 91 ? -3.872 6.083 1.436 1.00 94.62 91 TYR A C 1
ATOM 706 O O . TYR A 1 91 ? -4.755 6.280 0.599 1.00 94.62 91 TYR A O 1
ATOM 714 N N . THR A 1 92 ? -2.577 6.119 1.153 1.00 94.81 92 THR A N 1
ATOM 715 C CA . THR A 1 92 ? -2.034 6.220 -0.198 1.00 94.81 92 THR A CA 1
ATOM 716 C C . THR A 1 92 ? -1.042 5.093 -0.416 1.00 94.81 92 THR A C 1
ATOM 718 O O . THR A 1 92 ? -0.068 4.958 0.323 1.00 94.81 92 THR A O 1
ATOM 721 N N . LEU A 1 93 ? -1.303 4.281 -1.433 1.00 94.06 93 LEU A N 1
ATOM 722 C CA . LEU A 1 93 ? -0.395 3.252 -1.909 1.00 94.06 93 LEU A CA 1
ATOM 723 C C . LEU A 1 93 ? 0.338 3.783 -3.140 1.00 94.06 93 LEU A C 1
ATOM 725 O O . LEU A 1 93 ? -0.304 4.252 -4.081 1.00 94.06 93 LEU A O 1
ATOM 729 N N . THR A 1 94 ? 1.663 3.709 -3.125 1.00 94.62 94 THR A N 1
ATOM 730 C CA . THR A 1 94 ? 2.513 4.159 -4.230 1.00 94.62 94 THR A CA 1
ATOM 731 C C . THR A 1 94 ? 3.263 2.967 -4.796 1.00 94.62 94 THR A C 1
ATOM 733 O O . THR A 1 94 ? 3.900 2.227 -4.050 1.00 94.62 94 THR A O 1
ATOM 736 N N . ILE A 1 95 ? 3.180 2.780 -6.110 1.00 94.56 95 ILE A N 1
ATOM 737 C CA . ILE A 1 95 ? 3.897 1.743 -6.852 1.00 94.56 95 ILE A CA 1
ATOM 738 C C . ILE A 1 95 ? 4.821 2.428 -7.844 1.00 94.56 95 ILE A C 1
ATOM 740 O O . ILE A 1 95 ? 4.370 3.204 -8.686 1.00 94.56 95 ILE A O 1
ATOM 744 N N . ASP A 1 96 ? 6.102 2.111 -7.766 1.00 95.56 96 ASP A N 1
ATOM 745 C CA . ASP A 1 96 ? 7.120 2.697 -8.625 1.00 95.56 96 ASP A CA 1
ATOM 746 C C . ASP A 1 96 ? 8.075 1.598 -9.099 1.00 95.56 96 ASP A C 1
ATOM 748 O O . ASP A 1 96 ? 8.338 0.633 -8.385 1.00 95.56 96 ASP A O 1
ATOM 752 N N . ASN A 1 97 ? 8.543 1.711 -10.335 1.00 94.88 97 ASN A N 1
ATOM 753 C CA . ASN A 1 97 ? 9.558 0.838 -10.918 1.00 94.88 97 ASN A CA 1
ATOM 754 C C . ASN A 1 97 ? 10.686 1.611 -11.621 1.00 94.88 97 ASN A C 1
ATOM 756 O O . ASN A 1 97 ? 11.479 1.017 -12.356 1.00 94.88 97 ASN A O 1
ATOM 760 N N . GLY A 1 98 ? 10.753 2.930 -11.426 1.00 95.25 98 GLY A N 1
ATOM 761 C CA . GLY A 1 98 ? 11.722 3.823 -12.052 1.00 95.25 98 GLY A CA 1
ATOM 762 C C . GLY A 1 98 ? 11.451 4.115 -13.530 1.00 95.25 98 GLY A C 1
ATOM 763 O O . GLY A 1 98 ? 12.295 4.730 -14.184 1.00 95.25 98 GLY A O 1
ATOM 764 N N . VAL A 1 99 ? 10.312 3.674 -14.076 1.00 93.00 99 VAL A N 1
ATOM 765 C CA . VAL A 1 99 ? 9.899 3.929 -15.460 1.00 93.00 99 VAL A CA 1
ATOM 766 C C . VAL A 1 99 ? 8.649 4.798 -15.465 1.00 93.00 99 VAL A C 1
ATOM 768 O O . VAL A 1 99 ? 7.582 4.370 -15.035 1.00 93.00 99 VAL A O 1
ATOM 771 N N . GLY A 1 100 ? 8.761 5.992 -16.047 1.00 90.75 100 GLY A N 1
ATOM 772 C CA . GLY A 1 100 ? 7.656 6.949 -16.090 1.00 90.75 100 GLY A CA 1
ATOM 773 C C . GLY A 1 100 ? 7.307 7.484 -14.702 1.00 90.75 100 GLY A C 1
ATOM 774 O O . GLY A 1 100 ? 8.177 7.586 -13.839 1.00 90.75 100 GLY A O 1
ATOM 775 N N . ASP A 1 101 ? 6.039 7.844 -14.518 1.00 91.38 101 ASP A N 1
ATOM 776 C CA . ASP A 1 101 ? 5.535 8.334 -13.239 1.00 91.38 101 ASP A CA 1
ATOM 777 C C . ASP A 1 101 ? 5.125 7.170 -12.329 1.00 91.38 101 ASP A C 1
ATOM 779 O O . ASP A 1 101 ? 4.545 6.177 -12.779 1.00 91.38 101 ASP A O 1
ATOM 783 N N . ALA A 1 102 ? 5.379 7.328 -11.029 1.00 93.38 102 ALA A N 1
ATOM 784 C CA . ALA A 1 102 ? 4.877 6.411 -10.018 1.00 93.38 102 ALA A CA 1
ATOM 785 C C . ALA A 1 102 ? 3.341 6.421 -9.991 1.00 93.38 102 ALA A C 1
ATOM 787 O O . ALA A 1 102 ? 2.690 7.468 -10.061 1.00 93.38 102 ALA A O 1
ATOM 788 N N . LEU A 1 103 ? 2.755 5.242 -9.826 1.00 92.44 103 LEU A N 1
ATOM 789 C CA . LEU A 1 103 ? 1.319 5.073 -9.694 1.00 92.44 103 LEU A CA 1
ATOM 790 C C . LEU A 1 103 ? 0.911 5.289 -8.239 1.00 92.44 103 LEU A C 1
ATOM 792 O O . LEU A 1 103 ? 1.407 4.607 -7.346 1.00 92.44 103 LEU A O 1
ATOM 796 N N . THR A 1 104 ? -0.023 6.208 -8.004 1.00 92.88 104 THR A N 1
ATOM 797 C CA . THR A 1 104 ? -0.562 6.496 -6.670 1.00 92.88 104 THR A CA 1
ATOM 798 C C . THR A 1 104 ? -2.037 6.116 -6.588 1.00 92.88 104 THR A C 1
ATOM 800 O O . THR A 1 104 ? -2.818 6.369 -7.506 1.00 92.88 104 THR A O 1
ATOM 803 N N . TYR A 1 105 ? -2.425 5.485 -5.482 1.00 90.62 105 TYR A N 1
ATOM 804 C CA . TYR A 1 105 ? -3.795 5.054 -5.220 1.00 90.62 105 TYR A CA 1
ATOM 805 C C . TYR A 1 105 ? -4.218 5.423 -3.810 1.00 90.62 105 TYR A C 1
ATOM 807 O O . TYR A 1 105 ? -3.708 4.869 -2.835 1.00 90.62 105 TYR A O 1
ATOM 815 N N . SER A 1 106 ? -5.178 6.336 -3.703 1.00 91.88 106 SER A N 1
ATOM 816 C CA . SER A 1 106 ? -5.779 6.683 -2.422 1.00 91.88 106 SER A CA 1
ATOM 817 C C . SER A 1 106 ? -7.023 5.846 -2.149 1.00 91.88 106 SER A C 1
ATOM 819 O O . SER A 1 106 ? -7.890 5.711 -3.012 1.00 91.88 106 SER A O 1
ATOM 821 N N . PHE A 1 107 ? -7.132 5.308 -0.936 1.00 92.00 107 PHE A N 1
ATOM 822 C CA . PHE A 1 107 ? -8.275 4.498 -0.516 1.00 92.00 107 PHE A CA 1
ATOM 823 C C . PHE A 1 107 ? -8.556 4.640 0.980 1.00 92.00 107 PHE A C 1
ATOM 825 O O . PHE A 1 107 ? -7.719 5.117 1.744 1.00 92.00 107 PHE A O 1
ATOM 832 N N . SER A 1 108 ? -9.733 4.186 1.401 1.00 93.06 108 SER A N 1
ATOM 833 C CA . SER A 1 108 ? -10.121 4.078 2.805 1.00 93.06 108 SER A CA 1
ATOM 834 C C . SER A 1 108 ? -10.815 2.746 3.075 1.00 93.06 108 SER A C 1
ATOM 836 O O . SER A 1 108 ? -11.336 2.094 2.164 1.00 93.06 108 SER A O 1
ATOM 838 N N . LEU A 1 109 ? -10.791 2.315 4.337 1.00 93.19 109 LEU A N 1
ATOM 839 C CA . LEU A 1 109 ? -11.504 1.118 4.768 1.00 93.19 109 LEU A CA 1
ATOM 840 C C . LEU A 1 109 ? -12.986 1.427 4.977 1.00 93.19 109 LEU A C 1
ATOM 842 O O . LEU A 1 109 ? -13.346 2.394 5.649 1.00 93.19 109 LEU A O 1
ATOM 846 N N . ASN A 1 110 ? -13.853 0.549 4.484 1.00 91.94 110 ASN A N 1
ATOM 847 C CA . ASN A 1 110 ? -15.273 0.586 4.802 1.00 91.94 110 ASN A CA 1
ATOM 848 C C . ASN A 1 110 ? -15.522 -0.228 6.072 1.00 91.94 110 ASN A C 1
ATOM 850 O O . ASN A 1 110 ? -15.271 -1.437 6.111 1.00 91.94 110 ASN A O 1
ATOM 854 N N . GLN A 1 111 ? -16.010 0.431 7.124 1.00 91.88 111 GLN A N 1
ATOM 855 C CA . GLN A 1 111 ? -16.328 -0.249 8.374 1.00 91.88 111 GLN A CA 1
ATOM 856 C C . GLN A 1 111 ? -17.558 -1.141 8.207 1.00 91.88 111 GLN A C 1
ATOM 858 O O . GLN A 1 111 ? -18.672 -0.666 7.977 1.00 91.88 111 GLN A O 1
ATOM 863 N N . VAL A 1 112 ? -17.371 -2.442 8.415 1.00 91.38 112 VAL A N 1
ATOM 864 C CA . VAL A 1 112 ? -18.462 -3.415 8.462 1.00 91.38 112 VAL A CA 1
ATOM 865 C C . VAL A 1 112 ? -18.792 -3.710 9.921 1.00 91.38 112 VAL A C 1
ATOM 867 O O . VAL A 1 112 ? -17.961 -4.204 10.683 1.00 91.38 112 VAL A O 1
ATOM 870 N N . LYS A 1 113 ? -20.027 -3.411 10.333 1.00 83.75 113 LYS A N 1
ATOM 871 C CA . LYS A 1 113 ? -20.509 -3.741 11.680 1.00 83.75 113 LYS A CA 1
ATOM 872 C C . LYS A 1 113 ? -20.812 -5.234 11.760 1.00 83.75 113 LYS A C 1
ATOM 874 O O . LYS A 1 113 ? -21.788 -5.701 11.173 1.00 83.75 113 LYS A O 1
ATOM 879 N N . THR A 1 114 ? -20.025 -5.985 12.518 1.00 72.88 114 THR A N 1
ATOM 880 C CA . THR A 1 114 ? -20.400 -7.345 12.921 1.00 72.88 114 THR A CA 1
ATOM 881 C C . THR A 1 114 ? -21.362 -7.288 14.101 1.00 72.88 114 THR A C 1
ATOM 883 O O . THR A 1 114 ? -21.209 -6.460 15.000 1.00 72.88 114 THR A O 1
ATOM 886 N N . ARG A 1 115 ? -22.373 -8.169 14.120 1.00 66.06 115 ARG A N 1
ATOM 887 C CA . ARG A 1 115 ? -23.212 -8.334 15.316 1.00 66.06 115 ARG A CA 1
ATOM 888 C C . ARG A 1 115 ? -22.316 -8.777 16.480 1.00 66.06 115 ARG A C 1
ATOM 890 O O . ARG A 1 115 ? -21.439 -9.612 16.243 1.00 66.06 115 ARG A O 1
ATOM 897 N N . PRO A 1 116 ? -22.525 -8.269 17.707 1.00 57.69 116 PRO A N 1
ATOM 898 C CA . PRO A 1 116 ? -21.824 -8.786 18.873 1.00 57.69 116 PRO A CA 1
ATOM 899 C C . PRO A 1 116 ? -22.007 -10.303 18.937 1.00 57.69 116 PRO A C 1
ATOM 901 O O . PRO A 1 116 ? -23.119 -10.806 18.742 1.00 57.69 116 PRO A O 1
ATOM 904 N N . ARG A 1 117 ? -20.919 -11.040 19.179 1.00 59.06 117 ARG A N 1
ATOM 905 C CA . ARG A 1 117 ? -21.005 -12.463 19.513 1.00 59.06 117 ARG A CA 1
ATOM 906 C C . ARG A 1 117 ? -21.898 -12.571 20.758 1.00 59.06 117 ARG A C 1
ATOM 908 O O . ARG A 1 117 ? -21.602 -11.864 21.718 1.00 59.06 117 ARG A O 1
ATOM 915 N N . PRO A 1 118 ? -22.969 -13.386 20.772 1.00 57.22 118 PRO A N 1
ATOM 916 C CA . PRO A 1 118 ? -23.737 -13.587 21.994 1.00 57.22 118 PRO A CA 1
ATOM 917 C C . PRO A 1 118 ? -22.781 -14.099 23.069 1.00 57.22 118 PRO A C 1
ATOM 919 O O . PRO A 1 118 ? -22.139 -15.135 22.870 1.00 57.22 118 PRO A O 1
ATOM 922 N N . GLU A 1 119 ? -22.634 -13.352 24.161 1.00 60.34 119 GLU A N 1
ATOM 923 C CA . GLU A 1 119 ? -21.878 -13.823 25.312 1.00 60.34 119 GLU A CA 1
ATOM 924 C C . GLU A 1 119 ? -22.523 -15.120 25.804 1.00 60.34 119 GLU A C 1
ATOM 926 O O . GLU A 1 119 ? -23.745 -15.227 25.946 1.00 60.34 119 GLU A O 1
ATOM 931 N N . ALA A 1 120 ? -21.702 -16.153 25.965 1.00 57.50 120 ALA A N 1
ATOM 932 C CA . ALA A 1 120 ? -22.165 -17.465 26.367 1.00 57.50 120 ALA A CA 1
ATOM 933 C C . ALA A 1 120 ? -22.710 -17.409 27.804 1.00 57.50 120 ALA A C 1
ATOM 935 O O . ALA A 1 120 ? -21.949 -17.430 28.760 1.00 57.50 120 ALA A O 1
ATOM 936 N N . GLY A 1 121 ? -24.038 -17.371 27.926 1.00 52.69 121 GLY A N 1
ATOM 937 C CA . GLY A 1 121 ? -24.817 -17.985 29.003 1.00 52.69 121 GLY A CA 1
ATOM 938 C C . GLY A 1 121 ? -24.449 -17.620 30.442 1.00 52.69 121 GLY A C 1
ATOM 939 O O . GLY A 1 121 ? -23.897 -18.451 31.160 1.00 52.69 121 GLY A O 1
ATOM 940 N N . GLY A 1 122 ? -24.917 -16.466 30.916 1.00 48.81 122 GLY A N 1
ATOM 941 C CA . GLY A 1 122 ? -25.220 -16.300 32.337 1.00 48.81 122 GLY A CA 1
ATOM 942 C C . GLY A 1 122 ? -26.456 -17.132 32.690 1.00 48.81 122 GLY A C 1
ATOM 943 O O . GLY A 1 122 ? -27.580 -16.709 32.430 1.00 48.81 122 GLY A O 1
ATOM 944 N N . ARG A 1 123 ? -26.271 -18.338 33.242 1.00 50.00 123 ARG A N 1
ATOM 945 C CA . ARG A 1 123 ? -27.327 -18.986 34.032 1.00 50.00 123 ARG A CA 1
ATOM 946 C C . ARG A 1 123 ? -27.284 -18.390 35.433 1.00 50.00 123 ARG A C 1
ATOM 948 O O . ARG A 1 123 ? -26.643 -18.957 36.308 1.00 50.00 123 ARG A O 1
ATOM 955 N N . ASP A 1 124 ? -27.981 -17.278 35.617 1.00 52.72 124 ASP A N 1
ATOM 956 C CA . ASP A 1 124 ? -28.514 -16.926 36.929 1.00 52.72 124 ASP A CA 1
ATOM 957 C C . ASP A 1 124 ? -29.922 -17.515 37.013 1.00 52.72 124 ASP A C 1
ATOM 959 O O . ASP A 1 124 ? -30.885 -16.991 36.458 1.00 52.72 124 ASP A O 1
ATOM 963 N N . THR A 1 125 ? -30.029 -18.656 37.681 1.00 56.25 125 THR A N 1
ATOM 964 C CA . THR A 1 125 ? -31.261 -19.008 38.386 1.00 56.25 125 THR A CA 1
ATOM 965 C C . THR A 1 125 ? -30.871 -19.255 39.830 1.00 56.25 125 THR A C 1
ATOM 967 O O . THR A 1 125 ? -30.746 -20.398 40.267 1.00 56.25 125 THR A O 1
ATOM 970 N N . ASP A 1 126 ? -30.628 -18.156 40.538 1.00 49.81 126 ASP A N 1
ATOM 971 C CA . ASP A 1 126 ? -30.858 -18.082 41.972 1.00 49.81 126 ASP A CA 1
ATOM 972 C C . ASP A 1 126 ? -32.375 -18.206 42.181 1.00 49.81 126 ASP A C 1
ATOM 974 O O . ASP A 1 126 ? -33.136 -17.261 41.966 1.00 49.81 126 ASP A O 1
ATOM 978 N N . VAL A 1 127 ? -32.842 -19.424 42.463 1.00 61.06 127 VAL A N 1
ATOM 979 C CA . VAL A 1 127 ? -34.204 -19.639 42.959 1.00 61.06 127 VAL A CA 1
ATOM 980 C C . VAL A 1 127 ? -34.133 -19.402 44.458 1.00 61.06 127 VAL A C 1
ATOM 982 O O . VAL A 1 127 ? -33.838 -20.311 45.231 1.00 61.06 127 VAL A O 1
ATOM 985 N N . THR A 1 128 ? -34.366 -18.152 44.838 1.00 53.56 128 THR A N 1
ATOM 986 C CA . THR A 1 128 ? -34.648 -17.764 46.214 1.00 53.56 128 THR A CA 1
ATOM 987 C C . THR A 1 128 ? -36.006 -18.322 46.642 1.00 53.56 128 THR A C 1
ATOM 989 O O . THR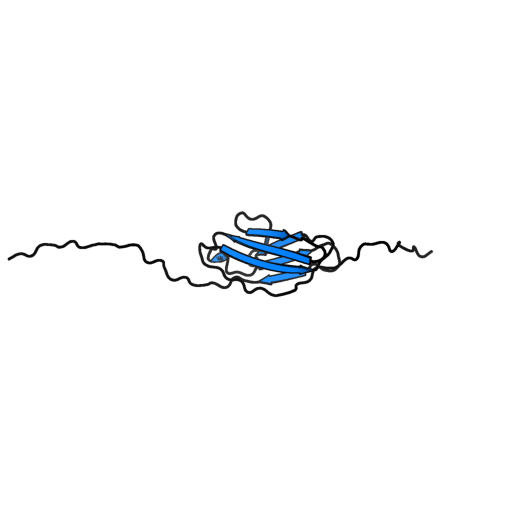 A 1 128 ? -36.959 -18.369 45.863 1.00 53.56 128 THR A O 1
ATOM 992 N N . ASP A 1 129 ? -36.021 -18.784 47.891 1.00 53.75 129 ASP A N 1
ATOM 993 C CA . ASP A 1 129 ? -37.125 -19.256 48.727 1.00 53.75 129 ASP A CA 1
ATOM 994 C C . ASP A 1 129 ? -38.557 -18.927 48.276 1.00 53.75 129 ASP A C 1
ATOM 996 O O . ASP A 1 129 ? -38.954 -17.768 48.165 1.00 53.75 129 ASP A O 1
ATOM 1000 N N . ASN A 1 130 ? -39.386 -19.972 48.204 1.00 50.59 130 ASN A N 1
ATOM 1001 C CA . ASN A 1 130 ? -40.816 -19.843 48.471 1.00 50.59 130 ASN A CA 1
ATOM 1002 C C . ASN A 1 130 ? -41.076 -20.236 49.932 1.00 50.59 130 ASN A C 1
ATOM 1004 O O . ASN A 1 130 ? -41.187 -21.420 50.257 1.00 50.59 130 ASN A O 1
ATOM 1008 N N . GLU A 1 131 ? -41.228 -19.234 50.797 1.00 53.62 131 GLU A N 1
ATOM 1009 C CA . GLU A 1 131 ? -42.016 -19.362 52.024 1.00 53.62 131 GLU A CA 1
ATOM 1010 C C . GLU A 1 131 ? -43.494 -19.598 51.662 1.00 53.62 131 GLU A C 1
ATOM 1012 O O . GLU A 1 131 ? -44.095 -18.773 50.969 1.00 53.62 131 GLU A O 1
ATOM 1017 N N . LYS A 1 132 ? -44.087 -20.700 52.145 1.00 43.00 132 LYS A N 1
ATOM 1018 C CA . LYS A 1 132 ? -45.251 -20.720 53.060 1.00 43.00 132 LYS A CA 1
ATOM 1019 C C . LYS A 1 132 ? -45.738 -22.143 53.341 1.00 43.00 132 LYS A C 1
ATOM 1021 O O . LYS A 1 132 ? -45.958 -22.900 52.370 1.00 43.00 132 LYS A O 1
#

Secondary structure (DSSP, 8-state):
--------PPPPEEEEES-----EE-TTS-EEEEEEEEEESPPEEEEEETTTTEE-TT-SSEEEEEEEEETTEEEEEEEE-S--GGGSSEEEEEEE-SSSSPEEEEEEPEEP-PPPPPP-------------

pLDDT: mean 82.66, std 16.86, range [37.25, 95.88]

InterPro domains:
  IPR013098 Immunoglobulin I-set [PF07679] (27-102)
  IPR013783 Immunoglobulin-like fold [G3DSA:2.60.40.10] (4-106)
  IPR036179 Immunoglobulin-like domain superfamily [SSF48726] (14-110)

Sequence (132 aa):
MLQFCSVSGAQQFSPLFSLSPYINGVIGGKAEINIEIYGFPEPWVTLHRNSDDADLTSSLRHEVKYTSTVAPFGFVNLTISDVVETDFTNYTLTIDNGVGDALTYSFSLNQVKTRPRPEAGGRDTDVTDNEK

Foldseek 3Di:
DDDPDDPPDDDWDWKDWPDDDAWADEAQAKIKDKTKIFGPPPKDKWKAFPVVRDTCCPPPQWDWDWDDDDPRITIIMIMGHNDDPVQQGKMWMWIGDPPDDIDIDIDGHDYDDDDPDPDPDDPPPPPDDDDD

Radius of gyration: 24.22 Å; chains: 1; bounding box: 73×34×87 Å